Protein AF-A0A2J8PRG0-F1 (afdb_monomer)

Structure (mmCIF, N/CA/C/O backbone):
data_AF-A0A2J8PRG0-F1
#
_entry.id   AF-A0A2J8PRG0-F1
#
loop_
_atom_site.group_PDB
_atom_site.id
_atom_site.type_symbol
_atom_site.label_atom_id
_atom_site.label_alt_id
_atom_site.label_comp_id
_atom_site.label_asym_id
_atom_site.label_entity_id
_atom_site.label_seq_id
_atom_site.pdbx_PDB_ins_code
_atom_site.Cartn_x
_atom_site.Cartn_y
_atom_site.Cartn_z
_atom_site.occupancy
_atom_site.B_iso_or_equiv
_atom_site.auth_seq_id
_atom_site.auth_comp_id
_atom_site.auth_asym_id
_atom_site.auth_atom_id
_atom_site.pdbx_PDB_model_num
ATOM 1 N N . GLY A 1 1 ? -3.573 1.723 -6.627 1.00 91.56 1 GLY A N 1
ATOM 2 C CA . GLY A 1 1 ? -4.871 1.624 -5.968 1.00 91.56 1 GLY A CA 1
ATOM 3 C C . GLY A 1 1 ? -5.954 2.124 -6.888 1.00 91.56 1 GLY A C 1
ATOM 4 O O . GLY A 1 1 ? -5.736 3.077 -7.634 1.00 91.56 1 GLY A O 1
ATOM 5 N N . TYR A 1 2 ? -7.098 1.458 -6.810 1.00 94.56 2 TYR A N 1
ATOM 6 C CA . TYR A 1 2 ? -8.344 1.868 -7.441 1.00 94.56 2 TYR A 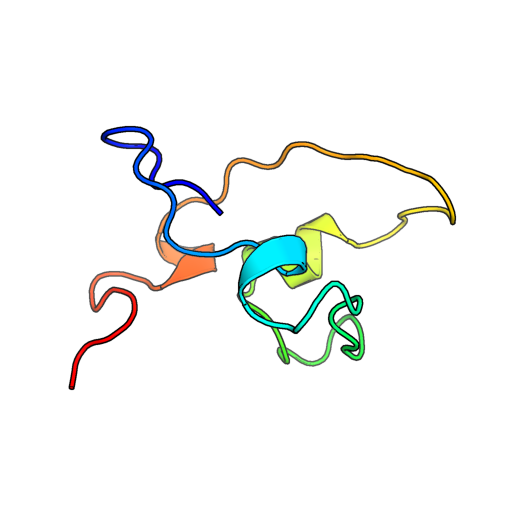CA 1
ATOM 7 C C . TYR A 1 2 ? -9.381 2.081 -6.339 1.00 94.56 2 TYR A C 1
ATOM 9 O O . TYR A 1 2 ? -9.339 1.367 -5.333 1.00 94.56 2 TYR A O 1
ATOM 17 N N . LEU A 1 3 ? -10.282 3.047 -6.500 1.00 94.19 3 LEU A N 1
ATOM 18 C CA . LEU A 1 3 ? -11.416 3.191 -5.594 1.00 94.19 3 LEU A CA 1
ATOM 19 C C . LEU A 1 3 ? -12.405 2.048 -5.842 1.00 94.19 3 LEU A C 1
ATOM 21 O O . LEU A 1 3 ? -12.760 1.762 -6.982 1.00 94.19 3 LEU A O 1
ATOM 25 N N . ALA A 1 4 ? -12.872 1.396 -4.777 1.00 92.69 4 ALA A N 1
ATOM 26 C CA . ALA A 1 4 ? -13.797 0.266 -4.899 1.00 92.69 4 ALA A CA 1
ATOM 27 C C . ALA A 1 4 ? -15.176 0.669 -5.456 1.00 92.69 4 ALA A C 1
ATOM 29 O O . ALA A 1 4 ? -15.858 -0.166 -6.038 1.00 92.69 4 ALA A O 1
ATOM 30 N N . LYS A 1 5 ? -15.575 1.939 -5.283 1.00 92.31 5 LYS A N 1
ATOM 31 C CA . LYS A 1 5 ? -16.894 2.453 -5.680 1.00 92.31 5 LYS A CA 1
ATOM 32 C C . LYS A 1 5 ? -17.083 2.553 -7.200 1.00 92.31 5 LYS A C 1
ATOM 34 O O . LYS A 1 5 ? -18.168 2.278 -7.689 1.00 92.31 5 LYS A O 1
ATOM 39 N N . ASP A 1 6 ? -16.047 2.977 -7.924 1.00 94.44 6 ASP A N 1
ATOM 40 C CA . ASP A 1 6 ? -16.130 3.365 -9.341 1.00 94.44 6 ASP A CA 1
ATOM 41 C C . ASP A 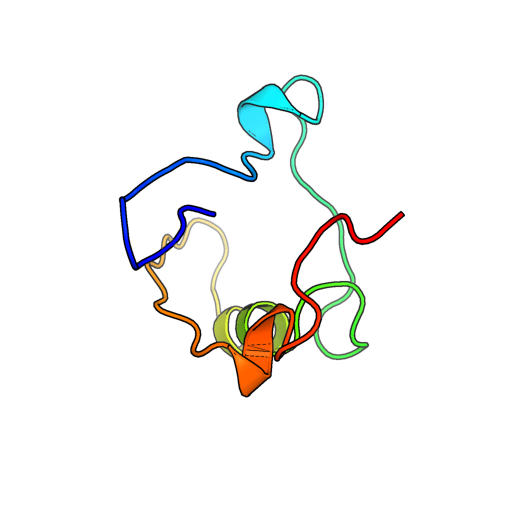1 6 ? -14.954 2.842 -10.181 1.00 94.44 6 ASP A C 1
ATOM 43 O O . ASP A 1 6 ? -14.915 3.039 -11.392 1.00 94.44 6 ASP A O 1
ATOM 47 N N . GLY A 1 7 ? -13.976 2.176 -9.560 1.00 94.19 7 GLY A N 1
ATOM 48 C CA . GLY A 1 7 ? -12.790 1.674 -10.246 1.00 94.19 7 GLY A CA 1
ATOM 49 C C . GLY A 1 7 ? -11.821 2.766 -10.698 1.00 94.19 7 GLY A C 1
ATOM 50 O O . GLY A 1 7 ? -10.870 2.461 -11.416 1.00 94.19 7 GLY A O 1
ATOM 51 N N . SER A 1 8 ? -12.005 4.022 -10.285 1.00 93.25 8 SER A N 1
ATOM 52 C CA . SER A 1 8 ? -11.088 5.106 -10.635 1.00 93.25 8 SER A CA 1
ATOM 53 C C . SER A 1 8 ? -9.699 4.857 -10.038 1.00 93.25 8 SER A C 1
ATOM 55 O O . SER A 1 8 ? -9.540 4.473 -8.874 1.00 93.25 8 SER A O 1
ATOM 57 N N . LYS A 1 9 ? -8.655 5.033 -10.854 1.00 92.88 9 LYS A N 1
ATOM 58 C CA . LYS A 1 9 ? -7.262 4.837 -10.437 1.00 92.88 9 LYS A CA 1
ATOM 59 C C . LYS A 1 9 ? -6.763 6.087 -9.724 1.00 92.88 9 LYS A C 1
ATOM 61 O O . LYS A 1 9 ? -6.620 7.124 -10.359 1.00 92.88 9 LYS A O 1
ATOM 66 N N . PHE A 1 10 ? -6.406 5.965 -8.450 1.00 91.06 10 PHE A N 1
ATOM 67 C CA . PHE A 1 10 ? -5.813 7.076 -7.696 1.00 91.06 10 PHE A CA 1
ATOM 68 C C . PHE A 1 10 ? -4.284 6.966 -7.592 1.00 91.06 10 PHE A C 1
ATOM 70 O O . PHE A 1 10 ? -3.582 7.971 -7.619 1.00 91.06 10 PHE A O 1
ATOM 77 N N . TYR A 1 11 ? -3.737 5.744 -7.528 1.00 91.94 11 TYR A N 1
ATOM 78 C CA . TYR A 1 11 ? -2.291 5.528 -7.388 1.00 91.94 11 TYR A CA 1
ATOM 79 C C . TYR A 1 11 ? -1.767 4.343 -8.221 1.00 91.94 11 TYR A C 1
ATOM 81 O O . TYR A 1 11 ? -2.428 3.314 -8.340 1.00 91.94 11 TYR A O 1
ATOM 89 N N . CYS A 1 12 ? -0.565 4.437 -8.774 1.00 93.31 12 CYS A N 1
ATOM 90 C CA . CYS A 1 12 ? 0.196 3.415 -9.470 1.00 93.31 12 CYS A CA 1
ATOM 91 C C . CYS A 1 12 ? 1.674 3.839 -9.506 1.00 93.31 12 CYS A C 1
ATOM 93 O O . CYS A 1 12 ? 2.032 4.786 -10.205 1.00 93.31 12 CYS A O 1
ATOM 95 N N . SER A 1 13 ? 2.539 3.098 -8.804 1.00 91.69 13 SER A N 1
ATOM 96 C CA . SER A 1 13 ? 3.988 3.357 -8.758 1.00 91.69 13 SER A CA 1
ATOM 97 C C . SER A 1 13 ? 4.625 3.428 -10.148 1.00 91.69 13 SER A C 1
ATOM 99 O O . SER A 1 13 ? 5.469 4.278 -10.392 1.00 91.69 13 SER A O 1
ATOM 101 N N . ARG A 1 14 ? 4.147 2.620 -11.104 1.00 91.81 14 ARG A N 1
ATOM 102 C CA . ARG A 1 14 ? 4.638 2.648 -12.490 1.00 91.81 14 ARG A CA 1
ATOM 103 C C . ARG A 1 14 ? 4.463 4.001 -13.181 1.00 91.81 14 ARG A C 1
ATOM 105 O O . ARG A 1 14 ? 5.279 4.339 -14.023 1.00 91.81 14 ARG A O 1
ATOM 112 N N . THR A 1 15 ? 3.408 4.751 -12.860 1.00 93.12 15 THR A N 1
ATOM 113 C CA . THR A 1 15 ? 3.112 6.034 -13.521 1.00 93.12 15 THR A CA 1
ATOM 114 C C . THR A 1 15 ? 3.441 7.251 -12.666 1.00 93.12 15 THR A C 1
ATOM 116 O O . THR A 1 15 ? 3.622 8.326 -13.211 1.00 93.12 15 THR A O 1
ATOM 119 N N . GLN A 1 16 ? 3.481 7.113 -11.340 1.00 90.38 16 GLN A N 1
ATOM 120 C CA . GLN A 1 16 ? 3.656 8.241 -10.409 1.00 90.38 16 GLN A CA 1
ATOM 121 C C . GLN A 1 16 ? 5.016 8.246 -9.708 1.00 90.38 16 GLN A C 1
ATOM 123 O O . GLN A 1 16 ? 5.247 9.080 -8.843 1.00 90.38 16 GLN A O 1
ATOM 128 N N . ASN A 1 17 ? 5.890 7.299 -10.043 1.00 89.19 17 ASN A N 1
ATOM 129 C CA . ASN A 1 17 ? 7.248 7.212 -9.515 1.00 89.19 17 ASN A CA 1
ATOM 130 C C . ASN A 1 17 ? 8.248 6.900 -10.638 1.00 89.19 17 ASN A C 1
ATOM 132 O O . ASN A 1 17 ? 9.153 6.101 -10.443 1.00 89.19 17 ASN A O 1
ATOM 136 N N . GLU A 1 18 ? 8.015 7.437 -11.844 1.00 91.75 18 GLU A N 1
ATOM 137 C CA . GLU A 1 18 ? 8.909 7.275 -13.010 1.00 91.75 18 GLU A CA 1
ATOM 138 C C . GLU A 1 18 ? 9.257 5.805 -13.330 1.00 91.75 18 GLU A C 1
ATOM 140 O O . GLU A 1 18 ? 10.339 5.472 -13.798 1.00 91.75 18 GLU A O 1
ATOM 145 N N . GLY A 1 19 ? 8.334 4.883 -13.045 1.00 91.88 19 GLY A N 1
ATOM 146 C CA . GLY A 1 19 ? 8.561 3.447 -13.213 1.00 91.88 19 GLY A CA 1
ATOM 147 C C . GLY A 1 19 ? 9.293 2.764 -12.051 1.00 91.88 19 GLY A C 1
ATOM 148 O O . GLY A 1 19 ? 9.266 1.535 -11.971 1.00 91.88 19 GLY A O 1
ATOM 149 N N . HIS A 1 20 ? 9.873 3.511 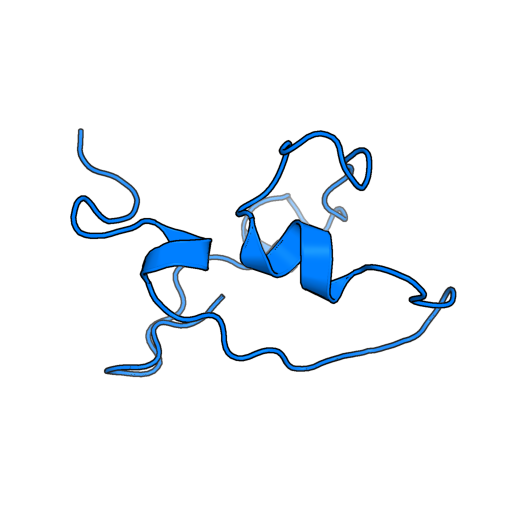-11.111 1.00 93.94 20 HIS A N 1
ATOM 150 C CA . HIS A 1 20 ? 10.555 2.960 -9.945 1.00 93.94 20 HIS A CA 1
ATOM 151 C C . HIS A 1 20 ? 9.577 2.331 -8.933 1.00 93.94 20 HIS A C 1
ATOM 153 O O . HIS A 1 20 ? 8.463 2.831 -8.715 1.00 93.94 20 HIS A O 1
ATOM 159 N N . PRO A 1 21 ? 9.979 1.242 -8.249 1.00 93.12 21 PRO A N 1
ATOM 160 C CA . PRO A 1 21 ? 9.201 0.682 -7.152 1.00 93.12 21 PRO A CA 1
ATOM 161 C C . PRO A 1 21 ? 9.118 1.663 -5.976 1.00 93.12 21 PRO A C 1
ATOM 163 O O . PRO A 1 21 ? 9.982 2.517 -5.784 1.00 93.12 21 PRO A O 1
ATOM 166 N N . LYS A 1 22 ? 8.067 1.524 -5.164 1.00 92.44 22 LYS A N 1
ATOM 167 C CA . LYS A 1 22 ? 7.951 2.255 -3.901 1.00 92.44 22 LYS A CA 1
ATOM 168 C C . LYS A 1 22 ? 8.696 1.476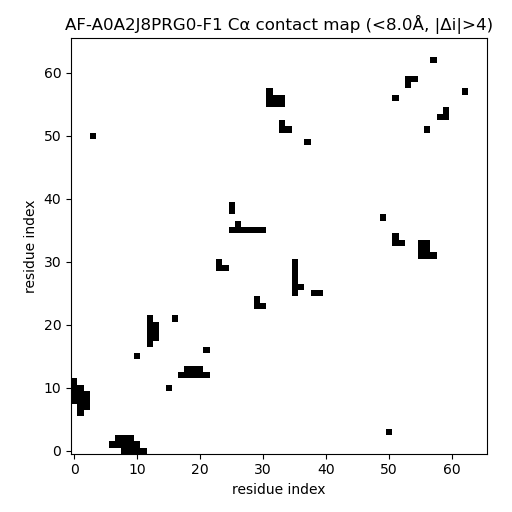 -2.820 1.00 92.44 22 LYS A C 1
ATOM 170 O O . LYS A 1 22 ? 8.310 0.352 -2.514 1.00 92.44 22 LYS A O 1
ATOM 175 N N . TRP A 1 23 ? 9.713 2.094 -2.233 1.00 93.31 23 TRP A N 1
ATOM 176 C CA . TRP A 1 23 ? 10.401 1.570 -1.055 1.00 93.31 23 TRP A CA 1
ATOM 177 C C . TRP A 1 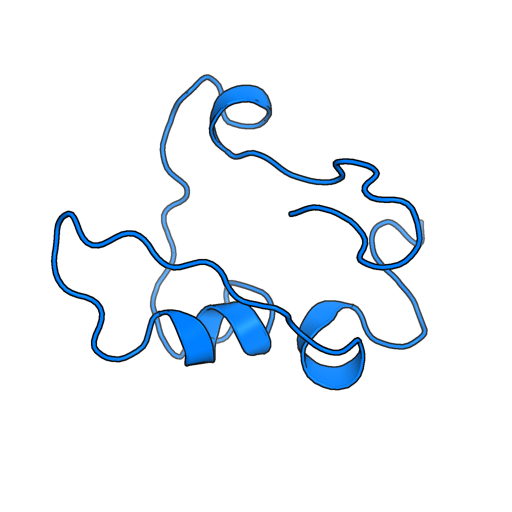23 ? 9.677 2.010 0.216 1.00 93.31 23 TRP A C 1
ATOM 179 O O . TRP A 1 23 ? 9.266 3.168 0.325 1.00 93.31 23 TRP A O 1
ATOM 189 N N . PHE A 1 24 ? 9.505 1.081 1.152 1.00 94.94 24 PHE A N 1
ATOM 190 C CA . PHE A 1 24 ? 8.993 1.343 2.492 1.00 94.94 24 PHE A CA 1
ATOM 191 C C . PHE A 1 24 ? 9.470 0.247 3.452 1.00 94.94 24 PHE A C 1
ATOM 193 O O . PHE A 1 24 ? 9.796 -0.861 3.024 1.00 94.94 24 PHE A O 1
ATOM 200 N N . VAL A 1 25 ? 9.508 0.564 4.743 1.00 96.94 25 VAL A N 1
ATOM 201 C CA . VAL A 1 25 ? 9.757 -0.407 5.813 1.00 96.94 25 VAL A CA 1
ATOM 202 C C . VAL A 1 25 ? 8.417 -0.999 6.252 1.00 96.94 25 VAL A C 1
ATOM 204 O O . VAL A 1 25 ? 7.476 -0.262 6.547 1.00 96.94 25 VAL A O 1
ATOM 207 N N . LEU A 1 26 ? 8.330 -2.329 6.267 1.00 97.00 26 LEU A N 1
ATOM 208 C CA . LEU A 1 26 ? 7.134 -3.064 6.676 1.00 97.00 26 LEU A CA 1
ATOM 209 C C . LEU A 1 26 ? 6.922 -2.961 8.194 1.00 97.00 26 LEU A C 1
ATOM 211 O O . LEU A 1 26 ? 7.870 -3.086 8.966 1.00 97.00 26 LEU A O 1
ATOM 215 N N . GLY A 1 27 ? 5.676 -2.771 8.618 1.00 96.31 27 GLY A N 1
ATOM 216 C CA . GLY A 1 27 ? 5.251 -2.809 10.018 1.00 96.31 27 GLY A CA 1
ATOM 217 C C . GLY A 1 27 ? 5.465 -1.513 10.800 1.00 96.31 27 GLY A C 1
ATOM 218 O O . GLY A 1 27 ? 5.252 -1.499 12.010 1.00 96.31 27 GLY A O 1
ATOM 219 N N . VAL A 1 28 ? 5.881 -0.426 10.141 1.00 97.12 28 VAL A N 1
ATOM 220 C CA . VAL A 1 28 ? 6.126 0.879 10.788 1.00 97.12 28 VAL A CA 1
ATOM 221 C C . VAL A 1 28 ? 5.180 1.983 10.304 1.00 97.12 28 VAL A C 1
ATOM 223 O O . VAL A 1 28 ? 5.403 3.155 10.598 1.00 97.12 28 VAL A O 1
ATOM 226 N N . GLY A 1 29 ? 4.131 1.644 9.544 1.00 95.06 29 GLY A N 1
ATOM 227 C CA . GLY A 1 29 ? 3.112 2.615 9.134 1.00 95.06 29 GLY A CA 1
ATOM 228 C C . GLY A 1 29 ? 3.558 3.631 8.074 1.00 95.06 29 GLY A C 1
ATOM 229 O O . GLY A 1 29 ? 2.995 4.718 7.993 1.00 95.06 29 GLY A O 1
ATOM 230 N N . GLN A 1 30 ? 4.548 3.300 7.236 1.00 95.06 30 GLN A N 1
ATOM 231 C CA . GLN A 1 30 ? 4.969 4.154 6.107 1.00 95.06 30 GLN A CA 1
ATOM 232 C C . GLN A 1 30 ? 4.002 4.128 4.909 1.00 95.06 30 GLN A C 1
ATOM 234 O O . GLN A 1 30 ? 4.104 4.943 3.989 1.00 95.06 30 GLN A O 1
ATOM 239 N N . VAL A 1 31 ? 3.071 3.179 4.904 1.00 94.88 31 VAL A N 1
ATOM 240 C CA . VAL A 1 31 ? 1.986 3.047 3.930 1.00 94.88 31 VAL A CA 1
ATOM 241 C C . VAL A 1 31 ? 0.655 2.933 4.671 1.00 94.88 31 VAL A C 1
ATOM 243 O O . VAL A 1 31 ? 0.628 2.793 5.892 1.00 94.88 31 VAL A O 1
ATOM 246 N N . ILE A 1 32 ? -0.468 2.981 3.947 1.00 95.56 32 ILE A N 1
ATOM 247 C CA . ILE A 1 32 ? -1.785 2.783 4.566 1.00 95.56 32 ILE A CA 1
ATOM 248 C C . ILE A 1 32 ? -1.828 1.460 5.341 1.00 95.56 32 ILE A C 1
ATOM 250 O O . ILE A 1 32 ? -1.305 0.444 4.876 1.00 95.56 32 ILE A O 1
ATOM 254 N N . LYS A 1 33 ? -2.494 1.464 6.498 1.00 97.00 33 LYS A N 1
ATOM 255 C CA . LYS A 1 33 ? -2.516 0.338 7.446 1.00 97.00 33 LYS A CA 1
ATOM 256 C C . LYS A 1 33 ? -2.853 -1.003 6.786 1.00 97.00 33 LYS A C 1
ATOM 258 O O . LYS A 1 33 ? -2.232 -2.017 7.077 1.00 97.00 33 LYS A O 1
ATOM 263 N N . GLY A 1 34 ? -3.826 -1.014 5.877 1.00 97.56 34 GLY A N 1
ATOM 264 C CA . GLY A 1 34 ? -4.236 -2.223 5.169 1.00 97.56 34 GLY A CA 1
ATOM 265 C C . GLY A 1 34 ? -3.183 -2.754 4.199 1.00 97.56 34 GLY A C 1
ATOM 266 O O . GLY A 1 34 ? -3.118 -3.962 4.007 1.00 97.56 34 GLY A O 1
ATOM 267 N N . LEU A 1 35 ? -2.351 -1.888 3.610 1.00 96.44 35 LEU A N 1
ATOM 268 C CA . LEU A 1 35 ? -1.236 -2.330 2.773 1.00 96.44 35 LEU A CA 1
ATOM 269 C C . LEU A 1 35 ? -0.111 -2.895 3.641 1.00 96.44 35 LEU A C 1
ATOM 271 O O . LEU A 1 35 ? 0.437 -3.930 3.294 1.00 96.44 35 LEU A O 1
ATOM 275 N N . ASP A 1 36 ? 0.173 -2.266 4.780 1.00 97.19 36 ASP A N 1
ATOM 276 C CA . ASP A 1 36 ? 1.199 -2.735 5.717 1.00 97.19 36 ASP A CA 1
ATOM 277 C C . ASP A 1 36 ? 0.901 -4.167 6.205 1.00 97.19 36 ASP A C 1
ATOM 279 O O . ASP A 1 36 ? 1.748 -5.050 6.133 1.00 97.19 36 ASP A O 1
ATOM 283 N N . ILE A 1 37 ? -0.357 -4.438 6.573 1.00 97.31 37 ILE A N 1
ATOM 284 C CA . ILE A 1 37 ? -0.827 -5.782 6.955 1.00 97.31 37 ILE A CA 1
ATOM 285 C C . ILE A 1 37 ? -0.839 -6.741 5.753 1.00 97.31 37 ILE A C 1
ATOM 287 O O . ILE A 1 37 ? -0.461 -7.902 5.862 1.00 97.31 37 ILE A O 1
ATOM 291 N N . ALA A 1 38 ? -1.292 -6.281 4.584 1.00 96.94 38 ALA A N 1
ATOM 292 C CA . ALA A 1 38 ? -1.423 -7.129 3.399 1.00 96.94 38 ALA A CA 1
ATOM 293 C C . ALA A 1 38 ? -0.089 -7.659 2.857 1.00 96.94 38 ALA A C 1
ATOM 295 O O . ALA A 1 38 ? -0.092 -8.667 2.144 1.00 96.94 38 ALA A O 1
ATOM 296 N N . MET A 1 39 ? 1.005 -6.946 3.130 1.00 96.44 39 MET A N 1
ATOM 297 C CA . MET A 1 39 ? 2.355 -7.274 2.672 1.00 96.44 39 MET A CA 1
ATOM 298 C C . MET A 1 39 ? 3.106 -8.190 3.650 1.00 96.44 39 MET A C 1
ATOM 300 O O . MET A 1 39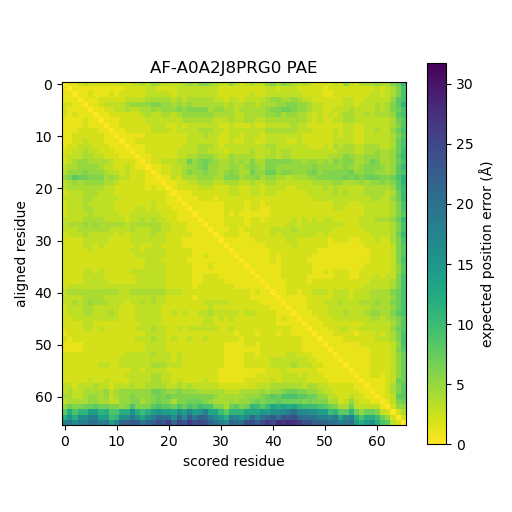 ? 4.188 -8.668 3.316 1.00 96.44 39 MET A O 1
ATOM 304 N N . THR A 1 40 ? 2.545 -8.468 4.832 1.00 96.19 40 THR A N 1
ATOM 305 C CA . THR A 1 40 ? 3.087 -9.469 5.758 1.00 96.19 40 THR A CA 1
ATOM 306 C C . THR A 1 40 ? 3.152 -10.847 5.088 1.00 96.19 40 THR A C 1
ATOM 308 O O . THR A 1 40 ? 2.251 -11.226 4.331 1.00 96.19 40 THR A O 1
ATOM 311 N N . ASP A 1 41 ? 4.253 -11.562 5.340 1.00 95.31 41 ASP A N 1
ATOM 312 C CA . ASP A 1 41 ? 4.572 -12.892 4.800 1.00 95.31 41 ASP A CA 1
ATOM 313 C C . ASP A 1 41 ? 4.592 -12.998 3.265 1.00 95.31 41 ASP A C 1
ATOM 315 O O . ASP A 1 41 ? 4.519 -14.095 2.711 1.00 95.31 41 ASP A O 1
ATOM 319 N N . MET A 1 42 ? 4.707 -11.875 2.548 1.00 96.75 42 MET A N 1
ATOM 320 C CA . MET A 1 42 ? 4.886 -11.920 1.099 1.00 96.75 42 MET A CA 1
ATOM 321 C C . MET A 1 42 ? 6.302 -12.336 0.714 1.00 96.75 42 MET A C 1
ATOM 323 O O . MET A 1 42 ? 7.294 -11.832 1.242 1.00 96.75 42 MET A O 1
ATOM 327 N N . CYS A 1 43 ? 6.390 -13.214 -0.281 1.00 96.50 43 CYS A N 1
ATOM 328 C CA . CYS A 1 43 ? 7.663 -13.660 -0.835 1.00 96.50 43 CYS A CA 1
ATOM 329 C C . CYS A 1 43 ? 8.105 -12.797 -2.035 1.00 96.50 43 CYS A C 1
ATOM 331 O O . CYS A 1 43 ? 7.263 -12.249 -2.760 1.00 96.50 43 CYS A O 1
ATOM 333 N N . PRO A 1 44 ? 9.420 -12.692 -2.316 1.00 96.56 44 PRO A N 1
ATOM 334 C CA . PRO A 1 44 ? 9.911 -12.037 -3.526 1.00 96.56 44 PRO A CA 1
ATOM 335 C C . PRO A 1 44 ? 9.252 -12.600 -4.795 1.00 96.56 44 PRO A C 1
ATOM 337 O O . PRO A 1 44 ? 9.215 -13.808 -5.010 1.00 96.56 44 PRO A O 1
ATOM 340 N N . GLY A 1 45 ? 8.726 -11.712 -5.643 1.00 96.81 45 GLY A N 1
ATOM 341 C CA . GLY A 1 45 ? 8.039 -12.074 -6.890 1.00 96.81 45 GLY A CA 1
ATOM 342 C C . GLY A 1 45 ? 6.540 -12.377 -6.754 1.00 96.81 45 GLY A C 1
ATOM 343 O O . GLY A 1 45 ? 5.851 -12.455 -7.775 1.00 96.81 45 GLY A O 1
ATOM 344 N N . GLU A 1 46 ? 6.009 -12.487 -5.533 1.00 97.81 46 GLU A N 1
ATOM 345 C CA . GLU A 1 46 ? 4.579 -12.699 -5.300 1.00 97.81 46 GLU A CA 1
ATOM 346 C C . GLU A 1 46 ? 3.744 -11.497 -5.776 1.00 97.81 46 GLU A C 1
ATOM 348 O O . GLU A 1 46 ? 4.149 -10.334 -5.695 1.00 97.81 46 GLU A O 1
ATOM 353 N N . LYS A 1 47 ? 2.534 -11.776 -6.273 1.00 96.75 47 LYS A N 1
ATOM 354 C CA . LYS A 1 47 ? 1.541 -10.760 -6.634 1.00 96.75 47 LYS A CA 1
ATOM 355 C C . LYS A 1 47 ? 0.242 -11.044 -5.897 1.00 96.75 47 LYS A C 1
ATOM 357 O O . LYS A 1 47 ? -0.302 -12.138 -6.007 1.00 96.75 47 LYS A O 1
ATOM 362 N N . ARG A 1 48 ? -0.301 -10.031 -5.219 1.00 96.50 48 ARG A N 1
ATOM 363 C CA . ARG A 1 48 ? -1.561 -10.133 -4.476 1.00 96.50 48 ARG A CA 1
ATOM 364 C C . ARG A 1 48 ? -2.512 -9.004 -4.860 1.00 96.50 48 ARG A C 1
ATOM 366 O O . ARG A 1 48 ? -2.095 -7.863 -5.060 1.00 96.50 48 ARG A O 1
ATOM 373 N N . LYS A 1 49 ? -3.806 -9.317 -4.951 1.00 96.44 49 LYS A N 1
ATOM 374 C CA . LYS A 1 49 ? -4.883 -8.324 -5.038 1.00 96.44 49 LYS A CA 1
ATOM 375 C C . LYS A 1 49 ? -5.545 -8.234 -3.670 1.00 96.44 49 LYS A C 1
ATOM 377 O O . LYS A 1 49 ? -6.041 -9.238 -3.173 1.00 96.44 49 LYS A O 1
ATOM 382 N N . VAL A 1 50 ? -5.561 -7.041 -3.086 1.00 96.88 50 VAL A N 1
ATOM 383 C CA . VAL A 1 50 ? -6.172 -6.796 -1.775 1.00 96.88 50 VAL A CA 1
ATOM 384 C C . VAL A 1 50 ? -7.262 -5.741 -1.871 1.00 96.88 50 VAL A C 1
ATOM 386 O O . VAL A 1 50 ? -7.115 -4.744 -2.581 1.00 96.88 50 VAL A O 1
ATOM 389 N N . VAL A 1 51 ? -8.368 -5.983 -1.171 1.00 96.81 51 VAL A N 1
ATOM 390 C CA . VAL A 1 51 ? -9.467 -5.030 -0.999 1.00 96.81 51 VAL A CA 1
ATOM 391 C C . VAL A 1 51 ? -9.371 -4.503 0.425 1.00 96.81 51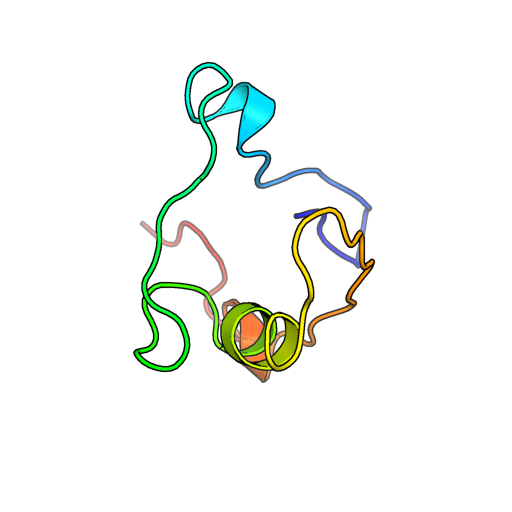 VAL A C 1
ATOM 393 O O . VAL A 1 51 ? -9.481 -5.271 1.375 1.00 96.81 51 VAL A O 1
ATOM 396 N N . ILE A 1 52 ? -9.115 -3.204 0.566 1.00 97.06 52 ILE A N 1
ATOM 397 C CA . ILE A 1 52 ? -8.869 -2.567 1.861 1.00 97.06 52 ILE A CA 1
ATOM 398 C C . ILE A 1 52 ? -10.090 -1.706 2.213 1.00 97.06 52 ILE A C 1
ATOM 400 O O . ILE A 1 52 ? -10.411 -0.793 1.447 1.00 97.06 52 ILE A O 1
ATOM 404 N N . PRO A 1 53 ? -10.783 -1.969 3.336 1.00 96.44 53 PRO A N 1
ATOM 405 C CA . PRO A 1 53 ? -11.896 -1.132 3.771 1.00 96.44 53 PRO A CA 1
ATOM 406 C C . PRO A 1 53 ? -11.404 0.268 4.186 1.00 96.44 53 PRO A C 1
ATOM 408 O O . PRO A 1 53 ? -10.244 0.420 4.579 1.00 96.44 53 PRO A O 1
ATOM 411 N N . PRO A 1 54 ? -12.270 1.300 4.169 1.00 95.38 54 PRO A N 1
ATOM 412 C CA . PRO A 1 54 ? -11.861 2.684 4.429 1.00 95.38 54 PRO A CA 1
ATOM 413 C C . PRO A 1 54 ? -11.110 2.890 5.751 1.00 95.38 54 PRO A C 1
ATOM 415 O O . PRO A 1 54 ? -10.134 3.634 5.781 1.00 95.38 54 PRO A O 1
ATOM 418 N N . SER A 1 55 ? -11.496 2.187 6.822 1.00 96.06 55 SER A N 1
ATOM 419 C CA . SER A 1 55 ? -10.857 2.265 8.148 1.00 96.06 55 SER A CA 1
ATOM 420 C 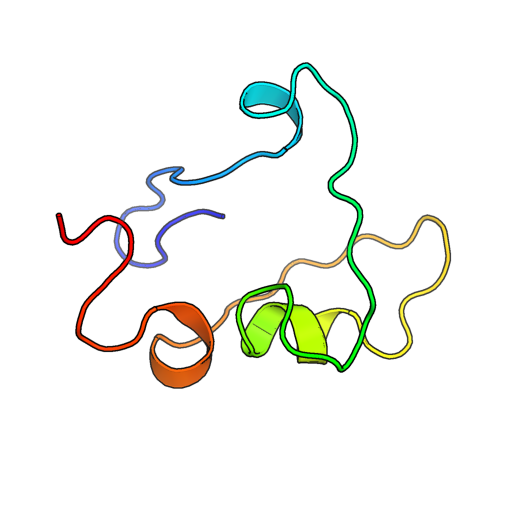C . SER A 1 55 ? -9.396 1.799 8.184 1.00 96.06 55 SER A C 1
ATOM 422 O O . SER A 1 55 ? -8.676 2.126 9.122 1.00 96.06 55 SER A O 1
ATOM 424 N N . PHE A 1 56 ? -8.946 1.060 7.168 1.00 97.12 56 PHE A N 1
ATOM 425 C CA . PHE A 1 56 ? -7.557 0.630 6.994 1.00 97.12 56 PHE A CA 1
ATOM 426 C C . PHE A 1 56 ? -6.867 1.335 5.810 1.00 97.12 56 PHE A C 1
ATOM 428 O O . PHE A 1 56 ? -5.717 1.029 5.498 1.00 97.12 56 PHE A O 1
ATOM 435 N N . ALA A 1 57 ? -7.557 2.265 5.145 1.00 95.50 57 ALA A N 1
ATOM 436 C CA . ALA A 1 57 ? -7.036 3.076 4.051 1.00 95.50 57 ALA A CA 1
ATOM 437 C C . ALA A 1 57 ? -6.935 4.547 4.484 1.00 95.50 57 ALA A C 1
ATOM 439 O O . ALA A 1 57 ? -6.085 4.879 5.304 1.00 95.50 57 ALA A O 1
ATOM 440 N N . TYR A 1 58 ? -7.799 5.409 3.946 1.00 93.94 58 TYR A N 1
ATOM 441 C CA . TYR A 1 58 ? -7.784 6.859 4.167 1.00 93.94 58 TYR A CA 1
ATOM 442 C C . TYR A 1 58 ? -8.932 7.361 5.059 1.00 93.94 58 TYR A C 1
ATOM 444 O O . TYR A 1 58 ? -9.184 8.557 5.155 1.00 93.94 58 TYR A O 1
ATOM 452 N N . GLY A 1 59 ? -9.667 6.448 5.699 1.00 93.12 59 GLY A N 1
ATOM 453 C CA . GLY A 1 59 ? -10.755 6.793 6.606 1.00 93.12 59 GLY A CA 1
ATOM 454 C C . GLY A 1 59 ? -11.892 7.568 5.936 1.00 93.12 59 GLY A C 1
ATOM 455 O O . GLY A 1 59 ? -12.131 7.453 4.733 1.00 93.12 59 GLY A O 1
ATOM 456 N N . LYS A 1 60 ? -12.623 8.335 6.752 1.00 91.06 60 LYS A N 1
ATOM 457 C CA . LYS A 1 60 ? -13.705 9.219 6.289 1.00 91.06 60 LYS A CA 1
ATOM 458 C C . LYS A 1 60 ? -13.174 10.474 5.589 1.00 91.06 60 LYS A C 1
ATOM 460 O O . LYS A 1 60 ? -13.883 11.039 4.767 1.00 91.06 60 LYS A O 1
ATOM 465 N N . GLU A 1 61 ? -11.955 10.890 5.926 1.00 88.81 61 GLU A N 1
ATOM 466 C CA . GLU A 1 61 ? -11.315 12.114 5.428 1.00 88.81 61 GLU A CA 1
ATOM 467 C C . GLU A 1 61 ? -10.873 11.979 3.969 1.00 88.81 61 GLU A C 1
ATOM 469 O O . GLU A 1 61 ? -10.891 12.961 3.230 1.00 88.81 61 GLU A O 1
ATOM 474 N N . GLY A 1 62 ? -10.552 10.757 3.533 1.00 87.38 62 GLY A N 1
ATOM 475 C CA . GLY A 1 62 ? -10.130 10.486 2.165 1.00 87.38 62 GLY A CA 1
ATOM 476 C C . GLY A 1 62 ? -8.659 10.824 1.915 1.00 87.38 62 GLY A C 1
ATOM 477 O O . GLY A 1 62 ? -7.893 11.124 2.826 1.00 87.38 62 GLY A O 1
ATOM 478 N N . TYR A 1 63 ? -8.238 10.688 0.658 1.00 80.56 63 TYR A N 1
ATOM 479 C CA . TYR A 1 63 ? -6.873 10.982 0.225 1.00 80.56 63 TYR A CA 1
ATOM 480 C C . TYR A 1 63 ? -6.861 12.282 -0.575 1.00 80.56 63 TYR A C 1
ATOM 482 O O . TYR A 1 63 ? -7.583 12.376 -1.566 1.00 80.56 63 TYR A O 1
ATOM 490 N N . GLY A 1 64 ? -6.024 13.243 -0.176 1.00 70.19 64 GLY A N 1
ATOM 491 C CA . GLY A 1 64 ? -5.879 14.523 -0.877 1.00 70.19 64 GLY A CA 1
ATOM 492 C C . GLY A 1 64 ? -6.757 15.655 -0.343 1.00 70.19 64 GLY A C 1
ATOM 493 O O . GLY A 1 64 ? -7.089 16.559 -1.098 1.00 70.19 64 GLY A O 1
ATOM 494 N N . SER A 1 65 ? -7.145 15.614 0.933 1.00 51.41 65 SER A N 1
ATOM 495 C CA . SER A 1 65 ? -7.860 16.697 1.617 1.00 51.41 65 SER A CA 1
ATOM 496 C C . SER A 1 65 ? -6.879 17.832 1.948 1.00 51.41 65 SER A C 1
ATOM 498 O O . SER A 1 65 ? -6.405 17.968 3.074 1.00 51.41 65 SER A O 1
ATOM 500 N N . THR A 1 66 ? -6.497 18.612 0.940 1.00 39.16 66 THR A N 1
ATOM 501 C CA . THR A 1 66 ? -5.940 19.966 1.087 1.00 39.16 66 THR A CA 1
ATOM 502 C C . THR A 1 66 ? -6.396 20.804 -0.094 1.00 39.16 66 THR A C 1
ATOM 504 O O . THR A 1 66 ? -6.335 20.279 -1.228 1.00 39.16 66 THR A O 1
#

Solvent-accessible surface area (backbone atoms only — not comparable to full-atom values): 4513 Å² total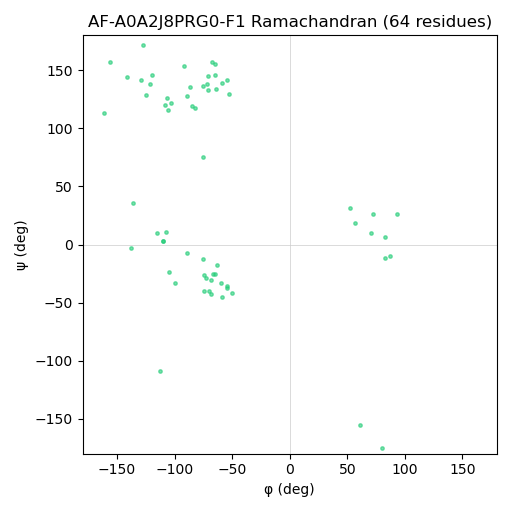; per-residue (Å²): 81,58,44,89,90,79,62,50,75,80,49,51,46,63,77,77,43,86,55,42,81,83,86,75,63,82,80,72,71,78,50,46,56,40,57,42,61,68,54,59,93,65,57,94,90,67,85,85,88,81,89,66,58,49,89,32,53,48,45,93,75,48,84,78,83,120

Secondary structure (DSSP, 8-state):
-B-TTT--B---HHHHSTTPPPP--TTTTSS-HHHHHHTTTPPTT--------GGGTTTTT-S---

Nearest PDB structures (foldseek):
  6m4w-assembly1_D  TM=9.034E-01  e=3.541E-02  Homo sapiens

InterPro domains:
  IPR001179 FKBP-type peptidyl-prolyl cis-trans isomerase domain [PF00254] (1-64)
  IPR001179 FKBP-type peptidyl-prolyl cis-trans isomerase domain [PS50059] (1-66)
  IPR046357 Peptidyl-prolyl cis-trans isomerase domain superfamily [G3DSA:3.10.50.40] (1-66)
  IPR052273 Peptidyl-prolyl cis-trans isomerase FKBP [PTHR46222] (1-64)

Organism: Pan troglodytes (NCBI:txid9598)

Radius of gyration: 12.6 Å; Cα contacts (8 Å, |Δi|>4): 51; chains: 1; bounding box: 27×34×24 Å

pLDDT: mean 92.47, std 9.38, range [39.16, 97.81]

Foldseek 3Di:
DADPPPRHDDDDCCVPVVHDDDDDDAPPPPAQQQVSVVCPPDDPPDDDDDDDPQVRHVHPCDPDND

Sequence (66 aa):
GYLAKDGSKFYCSRTQNEGHPKWFVLGVGQVIKGLDIAMTDMCPGEKRKVVIPPSFAYGKEGYGST

Mean predicted aligned error: 3.43 Å